Protein AF-A0A5P8P094-F1 (afdb_monomer_lite)

pLDDT: mean 87.04, std 15.78, range [42.84, 98.44]

Structure (mmCIF, N/CA/C/O backbone):
data_AF-A0A5P8P094-F1
#
_entry.id   AF-A0A5P8P094-F1
#
loop_
_atom_site.group_PDB
_atom_site.id
_atom_site.type_symbol
_atom_site.label_atom_id
_atom_site.label_alt_id
_atom_site.label_comp_id
_atom_site.label_asym_id
_atom_site.label_entity_id
_atom_site.label_seq_id
_atom_site.pdbx_PDB_ins_code
_atom_site.Cartn_x
_atom_site.Cartn_y
_atom_site.Cartn_z
_atom_site.occupancy
_atom_site.B_iso_or_equiv
_atom_site.auth_seq_id
_atom_site.auth_comp_id
_atom_site.auth_asym_id
_atom_site.auth_atom_id
_atom_site.pdbx_PDB_model_num
ATOM 1 N N . MET A 1 1 ? -2.733 -38.150 -62.836 1.00 47.56 1 MET A N 1
ATOM 2 C CA . MET A 1 1 ? -2.205 -36.767 -62.837 1.00 47.56 1 MET A CA 1
ATOM 3 C C . MET A 1 1 ? -3.311 -35.832 -62.365 1.00 47.56 1 MET A C 1
ATOM 5 O O . MET A 1 1 ? -4.289 -35.758 -63.084 1.00 47.56 1 MET A O 1
ATOM 9 N N . PHE A 1 2 ? -3.181 -35.214 -61.182 1.00 42.84 2 PHE A N 1
ATOM 10 C CA . PHE A 1 2 ? -3.770 -33.926 -60.725 1.00 42.84 2 PHE A CA 1
ATOM 11 C C . PHE A 1 2 ? -3.729 -33.914 -59.184 1.00 42.84 2 PHE A C 1
ATOM 13 O O . PHE A 1 2 ? -4.525 -34.566 -58.526 1.00 42.84 2 PHE A O 1
ATOM 20 N N . LYS A 1 3 ? -2.598 -33.503 -58.604 1.00 43.81 3 LYS A N 1
ATOM 21 C CA . LYS A 1 3 ? -2.377 -32.174 -57.998 1.00 43.81 3 LYS A CA 1
ATOM 22 C C . LYS A 1 3 ? -3.312 -31.888 -56.814 1.00 43.81 3 LYS A C 1
ATOM 24 O O . LYS A 1 3 ? -4.345 -31.247 -56.950 1.00 43.81 3 LYS A O 1
ATOM 29 N N . ILE A 1 4 ? -2.858 -32.341 -55.646 1.00 53.22 4 ILE A N 1
ATOM 30 C CA . ILE A 1 4 ? -3.247 -31.847 -54.322 1.00 53.22 4 ILE A CA 1
ATOM 31 C C . ILE A 1 4 ? -2.819 -30.375 -54.247 1.00 53.22 4 ILE A C 1
ATOM 33 O O . ILE A 1 4 ? -1.628 -30.087 -54.359 1.00 53.22 4 ILE A O 1
ATOM 37 N N . LEU A 1 5 ? -3.767 -29.450 -54.080 1.00 51.72 5 LEU A N 1
ATOM 38 C CA . LEU A 1 5 ? -3.471 -28.048 -53.783 1.00 51.72 5 LEU A CA 1
ATOM 39 C C . LEU A 1 5 ? -3.784 -27.793 -52.303 1.00 51.72 5 LEU A C 1
ATOM 41 O O . LEU A 1 5 ? -4.901 -27.447 -51.930 1.00 51.72 5 LEU A O 1
ATOM 45 N N . LEU A 1 6 ? -2.783 -28.028 -51.455 1.00 56.09 6 LEU A N 1
ATOM 46 C CA . LEU A 1 6 ? -2.802 -27.666 -50.042 1.00 56.09 6 LEU A CA 1
ATOM 47 C C . LEU A 1 6 ? -2.459 -26.168 -49.946 1.00 56.09 6 LEU A C 1
ATOM 49 O O . LEU A 1 6 ? -1.294 -25.785 -50.042 1.00 56.09 6 LEU A O 1
ATOM 53 N N . ALA A 1 7 ? -3.465 -25.302 -49.825 1.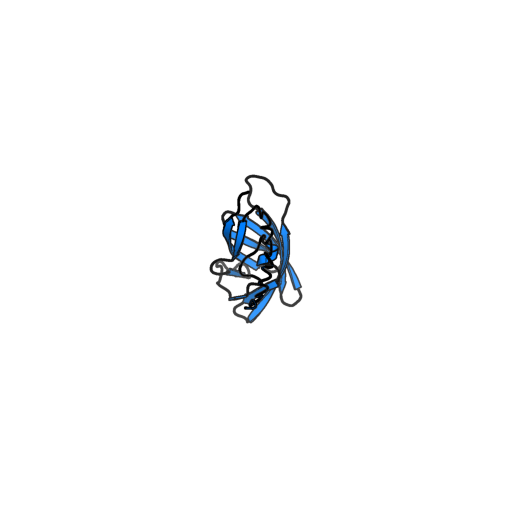00 55.59 7 ALA A N 1
ATOM 54 C CA . ALA A 1 7 ? -3.256 -23.871 -49.613 1.00 55.59 7 ALA A CA 1
ATOM 55 C C . ALA A 1 7 ? -2.978 -23.609 -48.124 1.00 55.59 7 ALA A C 1
ATOM 57 O O . ALA A 1 7 ? -3.886 -23.363 -47.334 1.00 55.59 7 ALA A O 1
ATOM 58 N N . LEU A 1 8 ? -1.706 -23.709 -47.738 1.00 55.19 8 LEU A N 1
ATOM 59 C CA . LEU A 1 8 ? -1.224 -23.382 -46.399 1.00 55.19 8 LEU A CA 1
ATOM 60 C C . LEU A 1 8 ? -1.007 -21.861 -46.303 1.00 55.19 8 LEU A C 1
ATOM 62 O O . LEU A 1 8 ? 0.076 -21.353 -46.591 1.00 55.19 8 LEU A O 1
ATOM 66 N N . THR A 1 9 ? -2.044 -21.106 -45.943 1.00 57.97 9 THR A N 1
ATOM 67 C CA . THR A 1 9 ? -1.902 -19.670 -45.668 1.00 57.97 9 THR A CA 1
ATOM 68 C C . THR A 1 9 ? -1.298 -19.472 -44.281 1.00 57.97 9 THR A C 1
ATOM 70 O O . THR A 1 9 ? -2.000 -19.456 -43.271 1.00 57.97 9 THR A O 1
ATOM 73 N N . LEU A 1 10 ? 0.027 -19.325 -44.239 1.00 52.31 10 LEU A N 1
ATOM 74 C CA . LEU A 1 10 ? 0.768 -18.799 -43.096 1.00 52.31 10 LEU A CA 1
ATOM 75 C C . LEU A 1 10 ? 0.422 -17.314 -42.918 1.00 52.31 10 LEU A C 1
ATOM 77 O O . LEU A 1 10 ? 1.019 -16.438 -43.542 1.00 52.31 10 LEU A O 1
ATOM 81 N N . TRP A 1 11 ? -0.545 -17.023 -42.051 1.00 55.84 11 TRP A N 1
ATOM 82 C CA . TRP A 1 11 ? -0.634 -15.712 -41.415 1.00 55.84 11 TRP A CA 1
ATOM 83 C C . TRP A 1 11 ? 0.535 -15.579 -40.444 1.00 55.84 11 TRP A C 1
ATOM 85 O O . TRP A 1 11 ? 0.489 -16.052 -39.311 1.00 55.84 11 TRP A O 1
ATOM 95 N N . VAL A 1 12 ? 1.611 -14.952 -40.913 1.00 53.12 12 VAL A N 1
ATOM 96 C CA . VAL A 1 12 ? 2.690 -14.491 -40.045 1.00 53.12 12 VAL A CA 1
ATOM 97 C C . VAL A 1 12 ? 2.142 -13.294 -39.274 1.00 53.12 12 VAL A C 1
ATOM 99 O O . VAL A 1 12 ? 2.104 -12.175 -39.785 1.00 53.12 12 VAL A O 1
ATOM 102 N N . SER A 1 13 ? 1.665 -13.522 -38.052 1.00 56.66 13 SER A N 1
ATOM 103 C CA . SER A 1 13 ? 1.431 -12.440 -37.104 1.00 56.66 13 SER A CA 1
ATOM 104 C C . SER A 1 13 ? 2.787 -11.824 -36.763 1.00 56.66 13 SER A C 1
ATOM 106 O O . SER A 1 13 ? 3.568 -12.353 -35.975 1.00 56.66 13 SER A O 1
ATOM 108 N N . LEU A 1 14 ? 3.086 -10.688 -37.396 1.00 49.44 14 LEU A N 1
ATOM 109 C CA . LEU A 1 14 ? 4.086 -9.745 -36.915 1.00 49.44 14 LEU A CA 1
ATOM 110 C C . LEU A 1 14 ? 3.643 -9.284 -35.522 1.00 49.44 14 LEU A C 1
ATOM 112 O O . LEU A 1 14 ? 2.903 -8.313 -35.376 1.00 49.44 14 LEU A O 1
ATOM 116 N N . TYR A 1 15 ? 4.079 -9.996 -34.485 1.00 58.28 15 TYR A N 1
ATOM 117 C CA . TYR A 1 15 ? 4.115 -9.441 -33.143 1.00 58.28 15 TYR A CA 1
ATOM 118 C C . TYR A 1 15 ? 5.143 -8.316 -33.188 1.00 58.28 15 TYR A C 1
ATOM 120 O O . TYR A 1 15 ? 6.347 -8.549 -33.104 1.00 58.28 15 TYR A O 1
ATOM 128 N N . ALA A 1 16 ? 4.668 -7.088 -33.391 1.00 49.75 16 ALA A N 1
ATOM 129 C CA . ALA A 1 16 ? 5.458 -5.906 -33.119 1.00 49.75 16 ALA A CA 1
ATOM 130 C C . ALA A 1 16 ? 5.882 -5.998 -31.649 1.00 49.75 16 ALA A C 1
ATOM 132 O O . ALA A 1 16 ? 5.076 -5.779 -30.745 1.00 49.75 16 ALA A O 1
ATOM 133 N N . THR A 1 17 ? 7.129 -6.396 -31.400 1.00 52.97 17 THR A N 1
ATOM 134 C CA . THR A 1 17 ? 7.714 -6.388 -30.063 1.00 52.97 17 THR A CA 1
ATOM 135 C C . THR A 1 17 ? 7.838 -4.928 -29.667 1.00 52.97 17 THR A C 1
ATOM 137 O O . THR A 1 17 ? 8.780 -4.235 -30.060 1.00 52.97 17 THR A O 1
ATOM 140 N N . GLN A 1 18 ? 6.820 -4.425 -28.976 1.00 54.94 18 GLN A N 1
ATOM 141 C CA . GLN A 1 18 ? 6.821 -3.081 -28.440 1.00 54.94 18 GLN A CA 1
ATOM 142 C C . GLN A 1 18 ? 8.061 -2.963 -27.551 1.00 54.94 18 GLN A C 1
ATOM 144 O O . GLN A 1 18 ? 8.258 -3.748 -26.626 1.00 54.94 18 GLN A O 1
ATOM 149 N N . LYS A 1 19 ? 8.949 -2.038 -27.912 1.00 50.34 19 LYS A N 1
ATOM 150 C CA . LYS A 1 19 ? 10.197 -1.758 -27.207 1.00 50.34 19 LYS A CA 1
ATOM 151 C C . LYS A 1 19 ? 9.877 -1.155 -25.836 1.00 50.34 19 LYS A C 1
ATOM 153 O O . LYS A 1 19 ? 9.856 0.065 -25.673 1.00 50.34 19 LYS A O 1
ATOM 158 N N . TYR A 1 20 ? 9.537 -2.005 -24.870 1.00 59.47 20 TYR A N 1
ATOM 159 C CA . TYR A 1 20 ? 9.356 -1.598 -23.484 1.00 59.47 20 TYR A CA 1
ATOM 160 C C . TYR A 1 20 ? 10.721 -1.194 -22.934 1.00 59.47 20 TYR A C 1
ATOM 162 O O . TYR A 1 20 ? 11.658 -1.983 -22.935 1.00 59.47 20 TYR A O 1
ATOM 170 N N . THR A 1 21 ? 10.840 0.051 -22.482 1.00 74.00 21 THR A N 1
ATOM 171 C CA . THR A 1 21 ? 11.992 0.498 -21.693 1.00 74.00 21 THR A CA 1
ATOM 172 C C . THR A 1 21 ? 11.572 0.575 -20.235 1.00 74.00 21 THR A C 1
ATOM 174 O O . THR A 1 21 ? 10.483 1.058 -19.924 1.00 74.00 21 THR A O 1
ATOM 177 N N . GLY A 1 22 ? 12.431 0.101 -19.335 1.00 83.88 22 GLY A N 1
ATOM 178 C CA . GLY A 1 22 ? 12.185 0.143 -17.894 1.00 83.88 22 GLY A CA 1
ATOM 179 C C . GLY A 1 22 ? 12.080 -1.237 -17.259 1.00 83.88 22 GLY A C 1
ATOM 180 O O . GLY A 1 22 ? 12.402 -2.247 -17.880 1.00 83.88 22 GLY A O 1
ATOM 181 N N . CYS A 1 23 ? 11.672 -1.260 -15.991 1.00 89.88 23 CYS A N 1
ATOM 182 C CA . CYS A 1 23 ? 11.578 -2.485 -15.212 1.00 89.88 23 CYS A CA 1
ATOM 183 C C . CYS A 1 23 ? 10.140 -2.777 -14.797 1.00 89.88 23 CYS A C 1
ATOM 185 O O . CYS A 1 23 ? 9.406 -1.879 -14.391 1.00 89.88 23 CYS A O 1
ATOM 187 N N . GLU A 1 24 ? 9.783 -4.050 -14.842 1.00 93.56 24 GLU A N 1
ATOM 188 C CA . GLU A 1 24 ? 8.571 -4.590 -14.257 1.00 93.56 24 GLU A CA 1
ATOM 189 C C . GLU A 1 24 ? 8.758 -4.761 -12.747 1.00 93.56 24 GLU A C 1
ATOM 191 O O . GLU A 1 24 ? 9.767 -5.299 -12.283 1.00 93.56 24 GLU A O 1
ATOM 196 N N . LEU A 1 25 ? 7.794 -4.266 -11.978 1.00 95.06 25 LEU A N 1
ATOM 197 C CA . LEU A 1 25 ? 7.774 -4.288 -10.523 1.00 95.06 25 LEU A CA 1
ATOM 198 C C . LEU A 1 25 ? 6.834 -5.383 -10.024 1.00 95.06 25 LEU A C 1
ATOM 200 O O . LEU A 1 25 ? 5.785 -5.604 -10.618 1.00 95.06 25 LEU A O 1
ATOM 204 N N . ALA A 1 26 ? 7.161 -6.005 -8.896 1.00 96.75 26 ALA A N 1
ATOM 205 C CA . ALA A 1 26 ? 6.289 -6.955 -8.210 1.00 96.75 26 ALA A CA 1
ATOM 206 C C . ALA A 1 26 ? 6.355 -6.765 -6.696 1.00 96.75 26 ALA A C 1
ATOM 208 O O . ALA A 1 26 ? 7.433 -6.507 -6.151 1.00 96.75 26 ALA A O 1
ATOM 209 N N . GLN A 1 27 ? 5.217 -6.930 -6.017 1.00 96.56 27 GLN A N 1
ATOM 210 C CA . GLN A 1 27 ? 5.207 -7.088 -4.565 1.00 96.56 27 GLN A CA 1
ATOM 211 C C . GLN A 1 27 ? 5.770 -8.472 -4.226 1.00 96.56 27 GLN A C 1
ATOM 213 O O . GLN A 1 27 ? 5.377 -9.476 -4.815 1.00 96.56 27 GLN A O 1
ATOM 218 N N . TYR A 1 28 ? 6.722 -8.512 -3.302 1.00 93.75 28 TYR A N 1
ATOM 219 C CA . TYR A 1 28 ? 7.417 -9.724 -2.896 1.00 93.75 28 TYR A CA 1
ATOM 220 C C . TYR A 1 28 ? 7.329 -9.902 -1.381 1.00 93.75 28 TYR A C 1
ATOM 222 O O . TYR A 1 28 ? 7.371 -8.929 -0.637 1.00 93.75 28 TYR A O 1
ATOM 230 N N . GLY A 1 29 ? 7.252 -11.147 -0.913 1.00 94.06 29 GLY A N 1
ATOM 231 C CA . GLY A 1 29 ? 7.233 -11.450 0.517 1.00 94.06 29 GLY A CA 1
ATOM 232 C C . GLY A 1 29 ? 5.956 -10.997 1.227 1.00 94.06 29 GLY A C 1
ATOM 233 O O . GLY A 1 29 ? 4.892 -10.872 0.622 1.00 94.06 29 GLY A O 1
ATOM 234 N N . ASP A 1 30 ? 6.069 -10.786 2.534 1.00 96.62 30 ASP A N 1
ATOM 235 C CA . ASP A 1 30 ? 4.932 -10.483 3.396 1.00 96.62 30 ASP A CA 1
ATOM 236 C C . ASP A 1 30 ? 4.628 -8.984 3.441 1.00 96.62 30 ASP A C 1
ATOM 238 O O . ASP A 1 30 ? 5.519 -8.162 3.661 1.00 96.62 30 ASP A O 1
ATOM 242 N N . VAL A 1 31 ? 3.347 -8.636 3.327 1.00 97.38 31 VAL A N 1
ATOM 243 C CA . VAL A 1 31 ? 2.864 -7.293 3.664 1.00 97.38 31 VAL A CA 1
ATOM 244 C C . VAL A 1 31 ? 2.677 -7.201 5.169 1.00 97.38 31 VAL A C 1
ATOM 246 O O . VAL A 1 31 ? 2.155 -8.124 5.804 1.00 97.38 31 VAL A O 1
ATOM 249 N N . LYS A 1 32 ? 3.108 -6.078 5.744 1.00 97.00 32 LYS A N 1
ATOM 250 C CA . LYS A 1 32 ? 3.018 -5.842 7.184 1.00 97.00 32 LYS A CA 1
ATOM 251 C C . LYS A 1 32 ? 2.325 -4.523 7.488 1.00 97.00 32 LYS A C 1
ATOM 253 O O . LYS A 1 32 ? 2.473 -3.544 6.754 1.00 97.00 32 LYS A O 1
ATOM 258 N N . VAL A 1 33 ? 1.598 -4.497 8.599 1.00 94.94 33 VAL A N 1
ATOM 259 C CA . VAL A 1 33 ? 0.833 -3.338 9.067 1.00 94.94 33 VAL A CA 1
ATOM 260 C C . VAL A 1 33 ? 1.218 -3.015 10.499 1.00 94.94 33 VAL A C 1
ATOM 262 O O . VAL A 1 33 ? 1.431 -3.908 11.314 1.00 94.94 33 VAL A O 1
ATOM 265 N N . GLN A 1 34 ? 1.261 -1.729 10.814 1.00 93.31 34 GLN A N 1
ATOM 266 C CA . GLN A 1 34 ? 1.363 -1.223 12.175 1.00 93.31 34 GLN A CA 1
ATOM 267 C C . GLN A 1 34 ? 0.114 -0.390 12.470 1.00 93.31 34 GLN A C 1
ATOM 269 O O . GLN A 1 34 ? -0.255 0.475 11.674 1.00 93.31 34 GLN A O 1
ATOM 274 N N . LEU A 1 35 ? -0.537 -0.661 13.602 1.00 89.12 35 LEU A N 1
ATOM 275 C CA . LEU A 1 35 ? -1.741 0.034 14.068 1.00 89.12 35 LEU A CA 1
ATOM 276 C C . LEU A 1 35 ? -1.466 0.727 15.404 1.00 89.12 35 LEU A C 1
ATOM 278 O O . LEU A 1 35 ? -0.696 0.215 16.214 1.00 89.12 35 LEU A O 1
ATOM 282 N N . ASP A 1 36 ? -2.112 1.864 15.650 1.00 83.31 36 ASP A N 1
ATOM 283 C CA . ASP A 1 36 ? -2.224 2.521 16.962 1.00 83.31 36 ASP A CA 1
ATOM 284 C C . ASP A 1 36 ? -0.888 2.806 17.664 1.00 83.31 36 ASP A C 1
ATOM 286 O O . ASP A 1 36 ? -0.793 2.780 18.888 1.00 83.31 36 ASP A O 1
ATOM 290 N N . LYS A 1 37 ? 0.165 3.090 16.883 1.00 74.31 37 LYS A N 1
ATOM 291 C CA . LYS A 1 37 ? 1.548 3.279 17.368 1.00 74.31 37 LYS A CA 1
ATOM 292 C C . LYS A 1 37 ? 2.123 2.071 18.122 1.00 74.31 37 LYS A C 1
ATOM 294 O O . LYS A 1 37 ? 3.080 2.235 18.879 1.00 74.31 37 LYS A O 1
ATOM 299 N N . LYS A 1 38 ? 1.572 0.866 17.936 1.00 79.31 38 LYS A N 1
ATOM 300 C CA . LYS A 1 38 ? 2.198 -0.365 18.440 1.00 79.31 38 LYS A CA 1
ATOM 301 C C . LYS A 1 38 ? 3.634 -0.450 17.936 1.00 79.31 38 LYS A C 1
ATOM 303 O O . LYS A 1 38 ? 3.897 -0.037 16.814 1.00 79.31 38 LYS A O 1
ATOM 308 N N . ALA A 1 39 ? 4.547 -0.978 18.747 1.00 75.94 39 ALA A N 1
ATOM 309 C CA . ALA A 1 39 ? 5.967 -1.026 18.396 1.00 75.94 39 ALA A CA 1
ATOM 310 C C . ALA A 1 39 ? 6.225 -1.828 17.108 1.00 75.94 39 ALA A C 1
ATOM 312 O O . ALA A 1 39 ? 7.023 -1.405 16.274 1.00 75.94 39 ALA A O 1
ATOM 313 N N . ASP A 1 40 ? 5.478 -2.916 16.906 1.00 88.25 40 ASP A N 1
ATOM 314 C CA . ASP A 1 40 ? 5.792 -3.899 15.875 1.00 88.25 40 ASP A CA 1
ATOM 315 C C . ASP A 1 40 ? 4.866 -3.842 14.658 1.00 88.25 40 ASP A C 1
ATOM 317 O O . ASP A 1 40 ? 3.658 -3.598 14.749 1.00 88.25 40 ASP A O 1
ATOM 321 N N . PHE A 1 41 ? 5.460 -4.138 13.503 1.00 91.38 41 PHE A N 1
ATOM 322 C CA . PHE A 1 41 ? 4.745 -4.462 12.278 1.00 91.38 41 PHE A CA 1
ATOM 323 C C . PHE A 1 41 ? 4.290 -5.922 12.316 1.00 91.38 41 PHE A C 1
ATOM 325 O O . PHE A 1 41 ? 5.108 -6.832 12.452 1.00 91.38 41 PHE A O 1
ATOM 332 N N . VAL A 1 42 ? 2.994 -6.147 12.121 1.00 93.81 42 VAL A N 1
ATOM 333 C CA . VAL A 1 42 ? 2.385 -7.480 12.099 1.00 93.81 42 VAL A CA 1
ATOM 334 C C . VAL A 1 42 ? 2.116 -7.890 10.654 1.00 93.81 42 VAL A C 1
ATOM 336 O O . VAL A 1 42 ? 1.670 -7.076 9.842 1.00 93.81 42 VAL A O 1
ATOM 339 N N . LYS A 1 43 ? 2.409 -9.149 10.318 1.00 96.25 43 LYS A N 1
ATOM 340 C CA . LYS A 1 43 ? 2.074 -9.738 9.017 1.00 96.25 43 LYS A CA 1
ATOM 341 C C . LYS A 1 43 ? 0.558 -9.792 8.849 1.00 96.25 43 LYS A C 1
ATOM 343 O O . LYS A 1 43 ? -0.147 -10.202 9.760 1.00 96.25 43 LYS A O 1
ATOM 348 N N . VAL A 1 44 ? 0.079 -9.440 7.665 1.00 96.50 44 VAL A N 1
ATOM 349 C CA . VAL A 1 44 ? -1.349 -9.453 7.327 1.00 96.50 44 VAL A CA 1
ATOM 350 C C . VAL A 1 44 ? -1.599 -10.276 6.075 1.00 96.50 44 VAL A C 1
ATOM 352 O O . VAL A 1 44 ? -0.686 -10.527 5.283 1.00 96.50 44 VAL A O 1
ATOM 355 N N . LYS A 1 45 ? -2.854 -10.674 5.858 1.00 97.50 45 LYS A N 1
ATOM 356 C CA . LYS A 1 45 ? -3.244 -11.241 4.568 1.00 97.50 45 LYS A CA 1
ATOM 357 C C . LYS A 1 45 ? -3.308 -10.119 3.531 1.00 97.50 45 LYS A C 1
ATOM 359 O O . LYS A 1 45 ? -3.977 -9.109 3.749 1.00 97.50 45 LYS A O 1
ATOM 364 N N . TYR A 1 46 ? -2.646 -10.331 2.400 1.00 97.88 46 TYR A N 1
ATOM 365 C CA . TYR A 1 46 ? -2.629 -9.411 1.269 1.00 97.88 46 TYR A CA 1
ATOM 366 C C . TYR A 1 46 ? -3.151 -10.104 0.014 1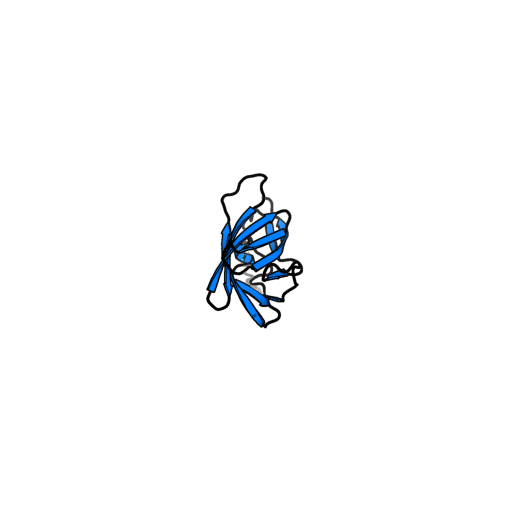.00 97.88 46 TYR A C 1
ATOM 368 O O . TYR A 1 46 ? -2.589 -11.102 -0.432 1.00 97.88 46 TYR A O 1
ATOM 376 N N . ASP A 1 47 ? -4.226 -9.561 -0.544 1.00 97.75 47 ASP A N 1
ATOM 377 C CA . ASP A 1 47 ? -4.807 -9.981 -1.812 1.00 97.75 47 ASP A CA 1
ATOM 378 C C . ASP A 1 47 ? -4.388 -8.954 -2.876 1.00 97.75 47 ASP A C 1
ATOM 380 O O . ASP A 1 47 ? -4.928 -7.846 -2.946 1.00 97.75 47 ASP A O 1
ATOM 384 N N . ALA A 1 48 ? -3.372 -9.303 -3.665 1.00 97.75 48 ALA A N 1
ATOM 385 C CA . ALA A 1 48 ? -2.819 -8.431 -4.697 1.00 97.75 48 ALA A CA 1
ATOM 386 C C . ALA A 1 48 ? -3.777 -8.284 -5.890 1.00 97.75 48 ALA A C 1
ATOM 388 O O . ALA A 1 48 ? -4.364 -9.268 -6.341 1.00 97.75 48 ALA A O 1
ATOM 389 N N . ILE A 1 49 ? -3.871 -7.075 -6.453 1.00 97.81 49 ILE A N 1
ATOM 390 C CA . ILE A 1 49 ? -4.605 -6.832 -7.705 1.00 97.81 49 ILE A CA 1
ATOM 391 C C . ILE A 1 49 ? -3.906 -7.456 -8.918 1.00 97.81 49 ILE A C 1
ATOM 393 O O . ILE A 1 49 ? -4.552 -7.959 -9.834 1.00 97.81 49 ILE A O 1
ATOM 397 N N . ALA A 1 50 ? -2.576 -7.441 -8.906 1.00 96.88 50 ALA A N 1
ATOM 398 C CA . ALA A 1 50 ? -1.726 -7.976 -9.952 1.00 96.88 50 ALA A CA 1
ATOM 399 C C . ALA A 1 50 ? -0.433 -8.513 -9.333 1.00 96.88 50 ALA A C 1
ATOM 401 O O . ALA A 1 50 ? 0.045 -8.009 -8.316 1.00 96.88 50 ALA A O 1
ATOM 402 N N . LYS A 1 51 ? 0.144 -9.542 -9.960 1.00 95.69 51 LYS A N 1
ATOM 403 C CA . LYS A 1 51 ? 1.424 -10.121 -9.520 1.00 95.69 51 LYS A CA 1
ATOM 404 C C . LYS A 1 51 ? 2.604 -9.206 -9.845 1.00 95.69 51 LYS A C 1
ATOM 406 O O . LYS A 1 51 ? 3.592 -9.200 -9.116 1.00 95.69 51 LYS A O 1
ATOM 411 N N . SER A 1 52 ? 2.491 -8.446 -10.928 1.00 96.12 52 SER A N 1
ATOM 412 C CA . SER A 1 52 ? 3.519 -7.542 -11.421 1.00 96.12 52 SER A CA 1
ATOM 413 C C . SER A 1 52 ? 2.919 -6.455 -12.317 1.00 96.12 52 SER A C 1
ATOM 415 O O . SER A 1 52 ? 1.754 -6.538 -12.711 1.00 96.12 52 SER A O 1
ATOM 417 N N . GLY A 1 53 ? 3.689 -5.403 -12.592 1.00 95.06 53 GLY A N 1
ATOM 418 C CA . GLY A 1 53 ? 3.237 -4.267 -13.389 1.00 95.06 53 GLY A CA 1
ATOM 419 C C . GLY A 1 53 ? 4.334 -3.239 -13.643 1.00 95.06 53 GLY A C 1
ATOM 420 O O . GLY A 1 53 ? 5.424 -3.305 -13.077 1.00 95.06 53 GLY A O 1
ATOM 421 N N . SER A 1 54 ? 4.053 -2.264 -14.505 1.00 94.00 54 SER A N 1
ATOM 422 C CA . SER A 1 54 ? 5.055 -1.283 -14.949 1.00 94.00 54 SER A CA 1
ATOM 423 C C . SER A 1 54 ? 5.359 -0.205 -13.904 1.00 94.00 54 SER A C 1
ATOM 425 O O . SER A 1 54 ? 6.374 0.490 -13.974 1.00 94.00 54 SER A O 1
ATOM 427 N N . ASN A 1 55 ? 4.459 -0.025 -12.937 1.00 94.50 55 ASN A N 1
ATOM 428 C CA . ASN A 1 55 ? 4.539 1.019 -11.927 1.00 94.50 55 ASN A CA 1
ATOM 429 C C . ASN A 1 55 ? 3.766 0.621 -10.652 1.00 94.50 55 ASN A C 1
ATOM 431 O O . ASN A 1 55 ? 3.073 -0.393 -10.614 1.00 94.50 55 ASN A O 1
ATOM 435 N N . PHE A 1 56 ? 3.865 1.435 -9.593 1.00 96.44 56 PHE A N 1
ATOM 436 C CA . PHE A 1 56 ? 3.192 1.148 -8.319 1.00 96.44 56 PHE A CA 1
ATOM 437 C C . PHE A 1 56 ? 1.666 1.119 -8.414 1.00 96.44 56 PHE A C 1
ATOM 439 O O . PHE A 1 56 ? 1.035 0.369 -7.680 1.00 96.44 56 PHE A O 1
ATOM 446 N N . LYS A 1 57 ? 1.062 1.933 -9.285 1.00 97.31 57 LYS A N 1
ATOM 447 C CA . LYS A 1 57 ? -0.393 1.957 -9.450 1.00 97.31 57 LYS A CA 1
ATOM 448 C C . LYS A 1 57 ? -0.888 0.608 -9.957 1.00 97.31 57 LYS A C 1
ATOM 450 O O . LYS A 1 57 ? -1.827 0.079 -9.375 1.00 97.31 57 LYS A O 1
ATOM 455 N N . ASP A 1 58 ? -0.209 0.051 -10.957 1.00 96.88 58 ASP A N 1
ATOM 456 C CA . ASP A 1 58 ? -0.566 -1.228 -11.583 1.00 96.88 58 ASP A CA 1
ATOM 457 C C . ASP A 1 58 ? -0.579 -2.395 -10.581 1.00 96.88 58 ASP A C 1
ATOM 459 O O . ASP A 1 58 ? -1.392 -3.302 -10.715 1.00 96.88 58 ASP A O 1
ATOM 463 N N . ILE A 1 59 ? 0.309 -2.375 -9.578 1.00 97.56 59 ILE A N 1
ATOM 464 C CA . ILE A 1 59 ? 0.464 -3.486 -8.619 1.00 97.56 59 ILE A CA 1
ATOM 465 C C . ILE A 1 59 ? -0.187 -3.242 -7.252 1.00 97.56 59 ILE A C 1
ATOM 467 O O . ILE A 1 59 ? -0.320 -4.184 -6.468 1.00 97.56 59 ILE A O 1
ATOM 471 N N . LEU A 1 60 ? -0.556 -1.997 -6.927 1.00 98.12 60 LEU A N 1
ATOM 472 C CA . LEU A 1 60 ? -1.113 -1.648 -5.614 1.00 98.12 60 LEU A CA 1
ATOM 473 C C . LEU A 1 60 ? -2.588 -1.246 -5.662 1.00 98.12 60 LEU A C 1
ATOM 475 O O . LEU A 1 60 ? -3.320 -1.606 -4.747 1.00 98.12 60 LEU A O 1
ATOM 479 N N . VAL A 1 61 ? -3.049 -0.485 -6.661 1.00 98.44 61 VAL A N 1
ATOM 480 C CA . VAL A 1 61 ? -4.420 0.058 -6.639 1.00 98.44 61 VAL A CA 1
ATOM 481 C C . VAL A 1 61 ? -5.434 -1.034 -6.972 1.00 98.44 61 VAL A C 1
ATOM 483 O O . VAL A 1 61 ? -5.390 -1.621 -8.045 1.00 98.44 61 VAL A O 1
ATOM 486 N N . GLY A 1 62 ? -6.361 -1.277 -6.046 1.00 98.25 62 GLY A N 1
ATOM 487 C CA . GLY A 1 62 ? -7.313 -2.390 -6.051 1.00 98.25 62 GLY A CA 1
ATOM 488 C C . GLY A 1 62 ? -6.900 -3.552 -5.141 1.00 98.25 62 GLY A C 1
ATOM 489 O O . GLY A 1 62 ? -7.719 -4.427 -4.863 1.00 98.25 62 GLY A O 1
ATOM 490 N N . SER A 1 63 ? -5.657 -3.570 -4.644 1.00 98.44 63 SER A N 1
ATOM 491 C CA . SER A 1 63 ? -5.209 -4.593 -3.698 1.00 98.44 63 SER A CA 1
ATOM 492 C C . SER A 1 63 ? -5.875 -4.419 -2.334 1.00 98.44 63 SER A C 1
ATOM 494 O O . SER A 1 63 ? -6.168 -3.299 -1.895 1.00 98.44 63 SER A O 1
ATOM 496 N N . LYS A 1 64 ? -6.073 -5.539 -1.636 1.00 98.44 64 LYS A N 1
ATOM 497 C CA . LYS A 1 64 ? -6.754 -5.588 -0.339 1.00 98.44 64 LYS A CA 1
ATOM 498 C C . LYS A 1 64 ? -5.845 -6.144 0.745 1.00 98.44 64 LYS A C 1
ATOM 500 O O . LYS A 1 64 ? -5.115 -7.108 0.543 1.00 98.44 64 LYS A O 1
ATOM 505 N N . ILE A 1 65 ? -5.925 -5.537 1.918 1.00 97.81 65 ILE A N 1
ATOM 506 C CA . ILE A 1 65 ? -5.222 -5.937 3.131 1.00 97.81 65 ILE A CA 1
ATOM 507 C C . ILE A 1 65 ? -6.278 -6.344 4.154 1.00 97.81 65 ILE A C 1
ATOM 509 O O . ILE A 1 65 ? -7.133 -5.534 4.504 1.00 97.81 65 ILE A O 1
ATOM 513 N N . THR A 1 66 ? -6.228 -7.584 4.632 1.00 97.06 66 THR A N 1
ATOM 514 C CA . THR A 1 66 ? -7.137 -8.073 5.678 1.00 97.06 66 THR A CA 1
ATOM 515 C C . THR A 1 66 ? -6.394 -8.138 7.005 1.00 97.06 66 THR A C 1
ATOM 517 O O . THR A 1 66 ? -5.388 -8.841 7.124 1.00 97.06 66 THR A O 1
ATOM 520 N N . LEU A 1 67 ? -6.893 -7.388 7.984 1.00 92.56 67 LEU A N 1
ATOM 521 C CA . LEU A 1 67 ? -6.397 -7.368 9.358 1.00 92.56 67 LEU A CA 1
ATOM 522 C C . LEU A 1 67 ? -6.916 -8.583 10.149 1.00 92.56 67 LEU A C 1
ATOM 524 O O . LEU A 1 67 ? -7.888 -9.223 9.745 1.00 92.56 67 LEU A O 1
ATOM 528 N N . ASP A 1 68 ? -6.312 -8.870 11.305 1.00 87.38 68 ASP A N 1
ATOM 529 C CA . ASP A 1 68 ? -6.685 -10.016 12.155 1.00 87.38 68 ASP A CA 1
ATOM 530 C C . ASP A 1 68 ? -8.144 -9.967 12.637 1.00 87.38 68 ASP A C 1
ATOM 532 O O . ASP A 1 68 ? -8.801 -10.998 12.778 1.00 87.38 68 ASP A O 1
ATOM 536 N N . ASP A 1 69 ? -8.696 -8.765 12.820 1.00 87.88 69 ASP A N 1
ATOM 537 C CA . ASP A 1 69 ? -10.105 -8.541 13.165 1.00 87.88 69 ASP A CA 1
ATOM 538 C C . ASP A 1 69 ? -11.052 -8.641 11.952 1.00 87.88 69 ASP A C 1
ATOM 540 O O . ASP A 1 69 ? -12.212 -8.236 12.026 1.00 87.88 69 ASP A O 1
ATOM 544 N N . LYS A 1 70 ? -10.561 -9.187 10.831 1.00 90.06 70 LYS A N 1
ATOM 545 C CA . LYS A 1 70 ? -11.246 -9.338 9.537 1.00 90.06 70 LYS A CA 1
ATOM 546 C C . LYS A 1 70 ? -11.658 -8.023 8.876 1.00 90.06 70 LYS A C 1
ATOM 548 O O . LYS A 1 70 ? -12.362 -8.055 7.865 1.00 90.06 70 LYS A O 1
ATOM 553 N N . LYS A 1 71 ? -11.209 -6.869 9.381 1.00 92.31 71 LYS A N 1
ATOM 554 C CA . LYS A 1 71 ? -11.395 -5.602 8.669 1.00 92.31 71 LYS A CA 1
ATOM 555 C C . LYS A 1 71 ? -10.539 -5.583 7.412 1.00 92.31 71 LYS A C 1
ATOM 557 O O . LYS A 1 71 ? -9.372 -5.978 7.428 1.00 92.31 71 LYS A O 1
ATOM 562 N N . VAL A 1 72 ? -11.128 -5.088 6.330 1.00 96.50 72 VAL A N 1
ATOM 563 C CA . VAL A 1 72 ? -10.477 -4.989 5.025 1.00 96.50 72 VAL A CA 1
ATOM 564 C C . VAL A 1 72 ? -10.116 -3.538 4.752 1.00 96.50 72 VAL A C 1
ATOM 566 O O . VAL A 1 72 ? -10.943 -2.639 4.899 1.00 96.50 72 VAL A O 1
ATOM 569 N N . ILE A 1 73 ? -8.874 -3.328 4.333 1.00 97.19 73 ILE A N 1
ATOM 570 C CA . ILE A 1 73 ? -8.377 -2.059 3.824 1.00 97.19 73 ILE A CA 1
ATOM 571 C C . ILE A 1 73 ? -8.087 -2.229 2.338 1.00 97.19 73 ILE A C 1
ATOM 573 O O . ILE A 1 73 ? -7.358 -3.136 1.946 1.00 97.19 73 ILE A O 1
ATOM 577 N N . GLU A 1 74 ? -8.637 -1.352 1.510 1.00 98.38 74 GLU A N 1
ATOM 578 C CA . GLU A 1 74 ? -8.406 -1.354 0.066 1.00 98.38 74 GLU A CA 1
ATOM 579 C C . GLU A 1 74 ? -7.521 -0.177 -0.331 1.00 98.38 74 GLU A C 1
ATOM 581 O O . GLU A 1 74 ? -7.755 0.956 0.091 1.00 98.38 74 GLU A O 1
ATOM 586 N N . ILE A 1 75 ? -6.518 -0.422 -1.169 1.00 98.38 75 ILE A N 1
ATOM 587 C CA . ILE A 1 75 ? -5.717 0.649 -1.760 1.00 98.38 75 ILE A CA 1
ATOM 588 C C . ILE A 1 75 ? -6.477 1.214 -2.957 1.00 98.38 75 ILE A C 1
ATOM 590 O O . ILE A 1 75 ? -6.685 0.516 -3.942 1.00 98.38 75 ILE A O 1
ATOM 594 N N . ILE A 1 76 ? -6.866 2.487 -2.900 1.00 98.44 76 ILE A N 1
ATOM 595 C CA . ILE A 1 76 ? -7.771 3.081 -3.899 1.00 98.44 76 ILE A CA 1
ATOM 596 C C . ILE A 1 76 ? -7.114 4.138 -4.790 1.00 98.44 76 ILE A C 1
ATOM 598 O O . ILE A 1 76 ? -7.626 4.427 -5.867 1.00 98.44 76 ILE A O 1
ATOM 602 N N . ASP A 1 77 ? -6.001 4.739 -4.365 1.00 98.44 77 ASP A N 1
ATOM 603 C CA . ASP A 1 77 ? -5.249 5.688 -5.194 1.00 98.44 77 ASP A CA 1
ATOM 604 C C . ASP A 1 77 ? -3.775 5.720 -4.783 1.00 98.44 77 ASP A C 1
ATOM 606 O O . ASP A 1 77 ? -3.432 5.517 -3.615 1.00 98.44 77 ASP A O 1
ATOM 610 N N . ILE A 1 78 ? -2.906 6.040 -5.736 1.00 98.38 78 ILE A N 1
ATOM 611 C CA . ILE A 1 78 ? -1.504 6.348 -5.480 1.00 98.38 78 ILE A CA 1
ATOM 612 C C . ILE A 1 78 ? -1.020 7.416 -6.456 1.00 98.38 78 ILE A C 1
ATOM 614 O O . ILE A 1 78 ? -1.270 7.355 -7.661 1.00 98.38 78 ILE A O 1
ATOM 618 N N . ARG A 1 79 ? -0.298 8.407 -5.935 1.00 97.94 79 ARG A N 1
ATOM 619 C CA . ARG A 1 79 ? 0.263 9.507 -6.722 1.00 97.94 79 ARG A CA 1
ATOM 620 C C . ARG A 1 79 ? 1.702 9.747 -6.322 1.00 97.94 79 ARG A C 1
ATOM 622 O O . ARG A 1 79 ? 1.974 10.053 -5.163 1.00 97.94 79 ARG A O 1
ATOM 629 N N . ALA A 1 80 ? 2.606 9.636 -7.286 1.00 97.12 80 ALA A N 1
ATOM 630 C CA . ALA A 1 80 ? 4.013 9.935 -7.080 1.00 97.12 80 ALA A CA 1
ATOM 631 C C . ALA A 1 80 ? 4.271 11.445 -7.097 1.00 97.12 80 ALA A C 1
ATOM 633 O O . ALA A 1 80 ? 3.714 12.175 -7.917 1.00 97.12 80 ALA A O 1
ATOM 634 N N . ASN A 1 81 ? 5.169 11.898 -6.226 1.00 97.19 81 ASN A N 1
ATOM 635 C CA . ASN A 1 81 ? 5.733 13.238 -6.302 1.00 97.19 81 ASN A CA 1
ATOM 636 C C . ASN A 1 81 ? 6.695 13.351 -7.493 1.00 97.19 81 ASN A C 1
ATOM 638 O O . ASN A 1 81 ? 7.181 12.351 -8.039 1.00 97.19 81 ASN A O 1
ATOM 642 N N . LYS A 1 82 ? 7.024 14.593 -7.872 1.00 96.25 82 LYS A N 1
ATOM 643 C CA . LYS A 1 82 ? 8.034 14.861 -8.900 1.00 96.25 82 LYS A CA 1
ATOM 644 C C . LYS A 1 82 ? 9.360 14.194 -8.526 1.00 96.25 82 LYS A C 1
ATOM 646 O O . LYS A 1 82 ? 9.833 14.291 -7.395 1.00 96.25 82 LYS A O 1
ATOM 651 N N . ARG A 1 83 ? 9.976 13.523 -9.502 1.00 92.88 83 ARG A N 1
ATOM 652 C CA . ARG A 1 83 ? 11.248 12.825 -9.313 1.00 92.88 83 ARG A CA 1
ATOM 653 C C . ARG A 1 83 ? 12.388 13.822 -9.085 1.00 92.88 83 ARG A C 1
ATOM 655 O O . ARG A 1 83 ? 12.707 14.596 -9.980 1.00 92.88 83 ARG A O 1
ATOM 662 N N . VAL A 1 84 ? 13.049 13.715 -7.935 1.00 94.62 84 VAL A N 1
ATOM 663 C CA . VAL A 1 84 ? 14.362 14.325 -7.664 1.00 94.62 84 VAL A CA 1
ATOM 664 C C . VAL A 1 84 ? 15.433 13.253 -7.844 1.00 94.62 84 VAL A C 1
ATOM 666 O O . VAL A 1 84 ? 15.338 12.215 -7.206 1.00 94.62 84 VAL A O 1
ATOM 669 N N . LYS A 1 85 ? 16.403 13.418 -8.748 1.00 92.62 85 LYS A N 1
ATOM 670 C CA . LYS A 1 85 ? 17.436 12.394 -9.015 1.00 92.62 85 LYS A CA 1
ATOM 671 C C . LYS A 1 85 ? 18.250 12.094 -7.745 1.00 92.62 85 LYS A C 1
ATOM 673 O O . LYS A 1 85 ? 18.538 13.007 -6.989 1.00 92.62 85 LYS A O 1
ATOM 678 N N . GLY A 1 86 ? 18.613 10.829 -7.526 1.00 93.62 86 GLY A N 1
ATOM 679 C CA . GLY A 1 86 ? 19.391 10.393 -6.353 1.00 93.62 86 GLY A CA 1
ATOM 680 C C . GLY A 1 86 ? 18.559 10.130 -5.095 1.00 93.62 86 GLY A C 1
ATOM 681 O O . GLY A 1 86 ? 18.916 9.261 -4.314 1.00 93.62 86 GLY A O 1
ATOM 682 N N . GLU A 1 87 ? 17.404 10.777 -4.956 1.00 95.12 87 GLU A N 1
ATOM 683 C CA . GLU A 1 87 ? 16.560 10.616 -3.769 1.00 95.12 87 GLU A CA 1
ATOM 684 C C . GLU A 1 87 ? 15.723 9.323 -3.787 1.00 95.12 87 GLU A C 1
ATOM 686 O O . GLU A 1 87 ? 15.557 8.686 -4.837 1.00 95.12 87 GLU A O 1
ATOM 691 N N . PRO A 1 88 ? 15.112 8.940 -2.663 1.00 96.44 88 PRO A N 1
ATOM 692 C CA . PRO A 1 88 ? 14.002 7.994 -2.638 1.00 96.44 88 PRO A CA 1
ATOM 693 C C . PRO A 1 88 ? 12.782 8.485 -3.434 1.00 96.44 88 PRO A C 1
ATOM 695 O O . PRO A 1 88 ? 12.565 9.684 -3.628 1.00 96.44 88 PRO A O 1
ATOM 698 N N . ARG A 1 89 ? 11.950 7.553 -3.911 1.00 95.69 89 ARG A N 1
ATOM 699 C CA . ARG A 1 89 ? 10.655 7.893 -4.523 1.00 95.69 89 ARG A CA 1
ATOM 700 C C . ARG A 1 89 ? 9.657 8.178 -3.407 1.00 95.69 89 ARG A C 1
ATOM 702 O O . ARG A 1 89 ? 9.518 7.379 -2.492 1.00 95.69 89 ARG A O 1
ATOM 709 N N . THR A 1 90 ? 8.924 9.277 -3.503 1.00 97.81 90 THR A N 1
ATOM 710 C CA . THR A 1 90 ? 7.906 9.644 -2.512 1.00 97.81 90 THR A CA 1
ATOM 711 C C . THR A 1 90 ? 6.590 9.974 -3.190 1.00 97.81 90 THR A C 1
ATOM 713 O O . THR A 1 90 ? 6.536 10.170 -4.408 1.00 97.81 90 THR A O 1
ATOM 716 N N . GLY A 1 91 ? 5.522 10.035 -2.406 1.00 97.56 91 GLY A N 1
ATOM 717 C CA . GLY A 1 91 ? 4.210 10.421 -2.897 1.00 97.56 91 GLY A CA 1
ATOM 718 C C . GLY A 1 91 ? 3.126 10.220 -1.855 1.00 97.56 91 GLY A C 1
ATOM 719 O O . GLY A 1 91 ? 3.395 10.174 -0.655 1.00 97.56 91 GLY A O 1
ATOM 720 N N . SER A 1 92 ? 1.896 10.091 -2.338 1.00 97.56 92 SER A N 1
ATOM 721 C CA . SER A 1 92 ? 0.720 9.822 -1.519 1.00 97.56 92 SER A CA 1
ATOM 722 C C . SER A 1 92 ? 0.054 8.514 -1.929 1.00 97.56 92 SER A C 1
ATOM 724 O O . SER A 1 92 ? -0.055 8.211 -3.115 1.00 97.56 92 SER A O 1
ATOM 726 N N . LEU A 1 93 ? -0.382 7.751 -0.936 1.00 98.00 93 LEU A N 1
ATOM 727 C CA . LEU A 1 93 ? -1.202 6.553 -1.049 1.00 98.00 93 LEU A CA 1
ATOM 728 C C . LEU A 1 93 ? -2.537 6.864 -0.370 1.00 98.00 93 LEU A C 1
ATOM 730 O O . LEU A 1 93 ? -2.556 7.438 0.716 1.00 98.00 93 LEU A O 1
ATOM 734 N N . THR A 1 94 ? -3.656 6.517 -0.994 1.00 97.69 94 THR A N 1
ATOM 735 C CA . THR A 1 94 ? -4.972 6.621 -0.357 1.00 97.69 94 THR A CA 1
ATOM 736 C C . THR A 1 94 ? -5.553 5.234 -0.204 1.00 97.69 94 THR A C 1
ATOM 738 O O . THR A 1 94 ? -5.607 4.472 -1.171 1.00 97.69 94 THR A O 1
ATOM 741 N N . VAL A 1 95 ? -6.025 4.935 1.000 1.00 97.25 95 VAL A N 1
ATOM 742 C CA . VAL A 1 95 ? -6.718 3.684 1.295 1.00 97.25 95 VAL A CA 1
ATOM 743 C C . VAL A 1 95 ? -8.133 3.934 1.788 1.00 97.25 95 VAL A C 1
ATOM 745 O O . VAL A 1 95 ? -8.430 4.993 2.341 1.00 97.25 95 VAL A O 1
ATOM 748 N N . SER A 1 96 ? -9.007 2.962 1.562 1.00 96.44 96 SER A N 1
ATOM 749 C CA . SER A 1 96 ? -10.364 2.914 2.088 1.00 96.44 96 SER A CA 1
ATOM 750 C C . SER A 1 96 ? -10.425 1.906 3.229 1.00 96.44 96 SER A C 1
ATOM 752 O O . SER A 1 96 ? -10.034 0.754 3.048 1.00 96.44 96 SER A O 1
ATOM 754 N N . ARG A 1 97 ? -10.925 2.331 4.388 1.00 93.69 97 ARG A N 1
ATOM 755 C CA . ARG A 1 97 ? -11.214 1.476 5.545 1.00 93.69 97 ARG A CA 1
ATOM 756 C C . ARG A 1 97 ? -12.555 1.899 6.120 1.00 93.69 97 ARG A C 1
ATOM 758 O O . ARG A 1 97 ? -12.728 3.075 6.423 1.00 93.69 97 ARG A O 1
ATOM 765 N N . ASP A 1 98 ? -13.505 0.977 6.240 1.00 91.06 98 ASP A N 1
ATOM 766 C CA . ASP A 1 98 ? -14.844 1.263 6.780 1.00 91.06 98 ASP A CA 1
ATOM 767 C C . ASP A 1 98 ? -15.506 2.496 6.115 1.00 91.06 98 ASP A C 1
ATOM 769 O O . ASP A 1 98 ? -16.054 3.378 6.773 1.00 91.06 98 ASP A O 1
ATOM 773 N N . SER A 1 99 ? -15.399 2.590 4.782 1.00 89.88 99 SER A N 1
ATOM 774 C CA . SER A 1 99 ? -15.844 3.729 3.948 1.00 89.88 99 SER A CA 1
ATOM 775 C C . SER A 1 99 ? -15.136 5.072 4.197 1.00 89.88 99 SER A C 1
ATOM 777 O O . SER A 1 99 ? -15.460 6.072 3.550 1.00 89.88 99 SER A O 1
ATOM 779 N N . LYS A 1 100 ? -14.139 5.126 5.086 1.00 93.25 100 LYS A N 1
ATOM 780 C CA . LYS A 1 100 ? -13.291 6.301 5.307 1.00 93.25 100 LYS A CA 1
ATOM 781 C C . LYS A 1 100 ? -12.061 6.244 4.414 1.00 93.25 100 LYS A C 1
ATOM 783 O O . LYS A 1 100 ? -11.400 5.215 4.300 1.00 93.25 100 LYS A O 1
ATOM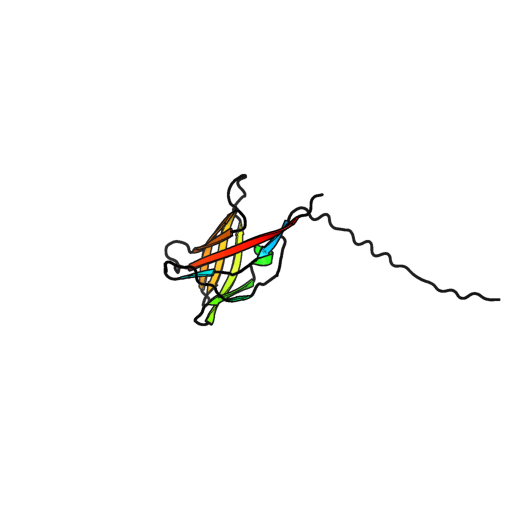 788 N N . LYS A 1 101 ? -11.721 7.388 3.819 1.00 94.94 101 LYS A N 1
ATOM 789 C CA . LYS A 1 101 ? -10.496 7.553 3.031 1.00 94.94 101 LYS A CA 1
ATOM 790 C C . LYS A 1 101 ? -9.371 8.059 3.925 1.00 94.94 101 LYS A C 1
ATOM 792 O O . LYS A 1 101 ? -9.472 9.152 4.478 1.00 94.94 101 LYS A O 1
ATOM 797 N N . ILE A 1 102 ? -8.294 7.292 4.019 1.00 94.69 102 ILE A N 1
ATOM 798 C CA . ILE A 1 102 ? -7.099 7.628 4.797 1.00 94.69 102 ILE A CA 1
ATOM 799 C C . ILE A 1 102 ? -5.985 7.960 3.811 1.00 94.69 102 ILE A C 1
ATOM 801 O O . ILE A 1 102 ? -5.702 7.179 2.900 1.00 94.69 102 ILE A O 1
ATOM 805 N N . LYS A 1 103 ? -5.367 9.134 3.972 1.00 95.62 103 LYS A N 1
ATOM 806 C CA . LYS A 1 103 ? -4.260 9.575 3.121 1.00 95.62 103 LYS A CA 1
ATOM 807 C C . LYS A 1 103 ? -2.945 9.320 3.835 1.00 95.62 103 LYS A C 1
ATOM 809 O O . LYS A 1 103 ? -2.738 9.723 4.975 1.00 95.62 103 LYS A O 1
ATOM 814 N N . MET A 1 104 ? -2.034 8.683 3.128 1.00 96.50 104 MET A N 1
ATOM 815 C CA . MET A 1 104 ? -0.749 8.262 3.649 1.00 96.50 104 MET A CA 1
ATOM 816 C C . MET A 1 104 ? 0.348 8.851 2.779 1.00 96.50 104 MET A C 1
ATOM 818 O O . MET A 1 104 ? 0.231 8.870 1.555 1.00 96.50 104 MET A O 1
ATOM 822 N N . ASN A 1 105 ? 1.422 9.325 3.395 1.00 96.94 105 ASN A N 1
ATOM 823 C CA . ASN A 1 105 ? 2.633 9.652 2.658 1.00 96.94 105 ASN A CA 1
ATOM 824 C C . ASN A 1 105 ? 3.445 8.372 2.524 1.00 96.94 105 ASN A C 1
ATOM 826 O O . ASN A 1 105 ? 3.639 7.672 3.520 1.00 96.94 105 ASN A O 1
ATOM 830 N N . TYR A 1 106 ? 3.915 8.074 1.316 1.00 97.69 106 TYR A N 1
ATOM 831 C CA . TYR A 1 106 ? 4.788 6.931 1.100 1.00 97.69 106 TYR A CA 1
ATOM 832 C C . TYR A 1 106 ? 6.216 7.353 0.777 1.00 97.69 106 TYR A C 1
ATOM 834 O O . TYR A 1 106 ? 6.480 8.426 0.222 1.00 97.69 106 TYR A O 1
ATOM 842 N N . TRP A 1 107 ? 7.122 6.440 1.089 1.00 97.38 107 TRP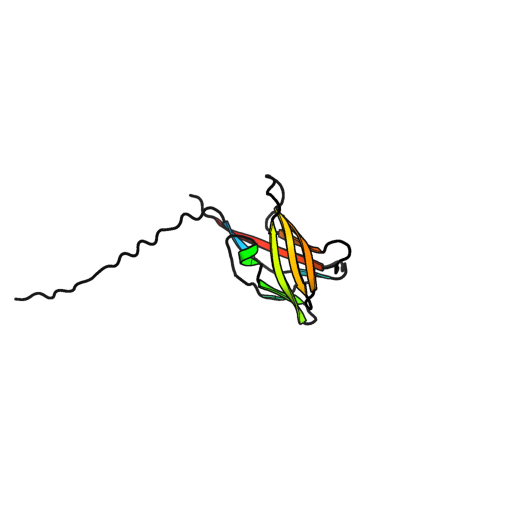 A N 1
ATOM 843 C CA . TRP A 1 107 ? 8.533 6.490 0.782 1.00 97.38 107 TRP A CA 1
ATOM 844 C C . TRP A 1 107 ? 8.958 5.131 0.233 1.00 97.38 107 TRP A C 1
ATOM 846 O O . TRP A 1 107 ? 8.620 4.094 0.797 1.00 97.38 107 TRP A O 1
ATOM 856 N N . TYR A 1 108 ? 9.668 5.140 -0.889 1.00 96.88 108 TYR A N 1
ATOM 857 C CA . TYR A 1 108 ? 10.189 3.946 -1.531 1.00 96.88 108 TYR A CA 1
ATOM 858 C C . TYR A 1 108 ? 11.675 4.097 -1.831 1.00 96.88 108 TYR A C 1
ATOM 860 O O . TYR A 1 108 ? 12.083 5.007 -2.564 1.00 96.88 108 TYR A O 1
ATOM 868 N N . ASN A 1 109 ? 12.468 3.169 -1.309 1.00 96.00 109 ASN A N 1
ATOM 869 C CA . ASN A 1 109 ? 13.902 3.109 -1.544 1.00 96.00 109 ASN A CA 1
ATOM 870 C C . ASN A 1 109 ? 14.392 1.666 -1.509 1.00 96.00 109 ASN A C 1
ATOM 872 O O . ASN A 1 109 ? 13.991 0.907 -0.631 1.00 96.00 109 ASN A O 1
ATOM 876 N N . ASN A 1 110 ? 15.287 1.309 -2.431 1.00 93.38 110 ASN A N 1
ATOM 877 C CA . ASN A 1 110 ? 15.946 -0.002 -2.470 1.00 93.38 110 ASN A CA 1
ATOM 878 C C . ASN A 1 110 ? 14.991 -1.197 -2.306 1.00 93.38 110 ASN A C 1
ATOM 880 O O . ASN A 1 110 ? 15.319 -2.192 -1.674 1.00 93.38 110 ASN A O 1
ATOM 884 N N . GLY A 1 111 ? 13.795 -1.084 -2.880 1.00 95.38 111 GLY A N 1
ATOM 885 C CA . GLY A 1 111 ? 12.781 -2.126 -2.842 1.00 95.38 111 GLY A CA 1
ATOM 886 C C . GLY A 1 111 ? 11.860 -2.114 -1.621 1.00 95.38 111 GLY A C 1
ATOM 887 O O . GLY A 1 111 ? 10.916 -2.889 -1.579 1.00 95.38 111 GLY A O 1
ATOM 888 N N . HIS A 1 112 ? 12.060 -1.217 -0.659 1.00 97.06 112 HIS A N 1
ATOM 889 C CA . HIS A 1 112 ? 11.190 -1.093 0.508 1.00 97.06 112 HIS A CA 1
ATOM 890 C C . HIS A 1 112 ? 10.208 0.052 0.304 1.00 97.06 112 HIS A C 1
ATOM 892 O O . HIS A 1 112 ? 10.620 1.204 0.172 1.00 97.06 112 HIS A O 1
ATOM 898 N N . PHE A 1 113 ? 8.917 -0.263 0.275 1.00 98.00 113 PHE A N 1
ATOM 899 C CA . PHE A 1 113 ? 7.829 0.702 0.219 1.00 98.00 113 PHE A CA 1
ATOM 900 C C . PHE A 1 113 ? 7.203 0.821 1.603 1.00 98.00 113 PHE A C 1
ATOM 902 O O . PHE A 1 113 ? 6.669 -0.152 2.137 1.00 98.00 113 PHE A O 1
ATOM 909 N N . ILE A 1 114 ? 7.219 2.024 2.166 1.00 97.12 114 ILE A N 1
ATOM 910 C CA . ILE A 1 114 ? 6.615 2.299 3.464 1.00 97.12 114 ILE A CA 1
ATOM 911 C C . ILE A 1 114 ? 5.630 3.447 3.324 1.00 97.12 114 ILE A C 1
ATOM 913 O O . ILE A 1 114 ? 5.960 4.469 2.726 1.00 97.12 114 ILE A O 1
ATOM 917 N N . ALA A 1 115 ? 4.428 3.288 3.866 1.00 97.12 115 ALA A N 1
ATOM 918 C CA . ALA A 1 115 ? 3.415 4.334 3.900 1.00 97.12 115 ALA A CA 1
ATOM 919 C C . ALA A 1 115 ? 2.977 4.603 5.333 1.00 97.12 115 ALA A C 1
ATOM 921 O O . ALA A 1 115 ? 2.717 3.667 6.081 1.00 97.12 115 ALA A O 1
ATOM 922 N N . TYR A 1 116 ? 2.847 5.878 5.686 1.00 94.31 116 TYR A N 1
ATOM 923 C CA . TYR A 1 116 ? 2.416 6.323 7.007 1.00 94.31 116 TYR A CA 1
ATOM 924 C C . TYR A 1 116 ? 1.252 7.291 6.864 1.00 94.31 116 TYR A C 1
ATOM 926 O O . TYR A 1 116 ? 1.301 8.207 6.036 1.00 94.31 116 TYR A O 1
ATOM 934 N N . SER A 1 117 ? 0.210 7.110 7.670 1.00 90.19 117 SER A N 1
ATOM 935 C CA . SER A 1 117 ? -0.875 8.082 7.759 1.00 90.19 117 SER A CA 1
ATOM 936 C C . SER A 1 117 ? -0.372 9.458 8.213 1.00 90.19 117 SER A C 1
ATOM 938 O O . SER A 1 117 ? 0.629 9.599 8.923 1.00 90.19 117 SER A O 1
ATOM 940 N N . GLN A 1 118 ? -1.054 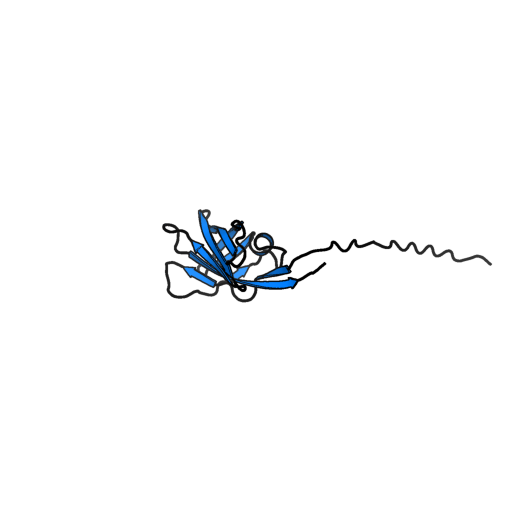10.510 7.766 1.00 81.94 118 GLN A N 1
ATOM 941 C CA . GLN A 1 118 ? -0.722 11.876 8.171 1.00 81.94 118 GLN A CA 1
ATOM 942 C C . GLN A 1 118 ? -1.083 12.122 9.649 1.00 81.94 118 GLN A C 1
ATOM 944 O O . GLN A 1 118 ? -1.986 11.486 10.196 1.00 81.94 118 GLN A O 1
ATOM 949 N N . LYS A 1 119 ? -0.386 13.065 10.310 1.00 66.31 119 LYS A N 1
ATOM 950 C CA . LYS A 1 119 ? -0.694 13.470 11.697 1.00 66.31 119 LYS A CA 1
ATOM 951 C C . LYS A 1 119 ? -2.189 13.817 11.815 1.00 66.31 119 LYS A C 1
ATOM 953 O O . LYS A 1 119 ? -2.708 14.542 10.971 1.00 66.31 119 LYS A O 1
ATOM 958 N N . ASN A 1 120 ? -2.843 13.315 12.866 1.00 65.00 120 ASN A N 1
ATOM 959 C CA . ASN A 1 120 ? -4.286 13.434 13.161 1.00 65.00 120 ASN A CA 1
ATOM 960 C C . ASN A 1 120 ? -5.224 12.502 12.370 1.00 65.00 120 ASN A C 1
ATOM 962 O O . ASN A 1 120 ? -6.440 12.648 12.460 1.00 65.00 120 ASN A O 1
ATOM 966 N N . GLN A 1 121 ? -4.688 11.537 11.621 1.00 70.25 121 GLN A N 1
ATOM 967 C CA . GLN A 1 121 ? -5.459 10.415 11.077 1.00 70.25 121 GLN A CA 1
ATOM 968 C C . GLN A 1 121 ? -5.203 9.141 11.896 1.00 70.25 121 GLN A C 1
ATOM 970 O O . GLN A 1 121 ? -4.353 9.138 12.787 1.00 70.25 121 GLN A O 1
ATOM 975 N N . GLU A 1 122 ? -5.944 8.065 11.608 1.00 77.50 122 GLU A N 1
ATOM 976 C CA . GLU A 1 122 ? -5.711 6.745 12.213 1.00 77.50 122 GLU A CA 1
ATOM 977 C C . GLU A 1 122 ? -4.220 6.397 12.159 1.00 77.50 122 GLU A C 1
ATOM 979 O O . GLU A 1 122 ? -3.608 6.531 11.103 1.00 77.50 122 GLU A O 1
ATOM 984 N N . HIS A 1 123 ? -3.619 5.985 13.277 1.00 86.12 123 HIS A N 1
ATOM 985 C CA . HIS A 1 123 ? -2.208 5.598 13.333 1.00 86.12 123 HIS A CA 1
ATOM 986 C C . HIS A 1 123 ? -2.022 4.274 12.592 1.00 86.12 123 HIS A C 1
ATOM 988 O O . HIS A 1 123 ? -2.135 3.202 13.175 1.00 86.12 123 HIS A O 1
ATOM 994 N N . LEU A 1 124 ? -1.785 4.373 11.290 1.00 91.88 124 LEU A N 1
ATOM 995 C CA . LEU A 1 124 ? -1.748 3.264 10.358 1.00 91.88 124 LEU A CA 1
ATOM 996 C C . LEU A 1 124 ? -0.490 3.401 9.512 1.00 91.88 124 LEU A C 1
ATOM 998 O O . LEU A 1 124 ? -0.274 4.438 8.876 1.00 91.88 124 LEU A O 1
ATOM 1002 N N . SER A 1 125 ? 0.305 2.341 9.485 1.00 94.81 125 SER A N 1
ATOM 1003 C CA . SER A 1 125 ? 1.485 2.251 8.633 1.00 94.81 125 SER A CA 1
ATOM 1004 C C . SER A 1 125 ? 1.473 0.949 7.855 1.00 94.81 125 SER A C 1
ATOM 1006 O O . SER A 1 125 ? 1.077 -0.090 8.383 1.00 94.81 125 SER A O 1
ATOM 1008 N N . PHE A 1 126 ? 1.966 0.993 6.624 1.00 96.69 126 PHE A N 1
ATOM 1009 C CA . PHE A 1 126 ? 2.154 -0.178 5.780 1.00 96.69 126 PHE A CA 1
ATOM 1010 C C . PHE A 1 126 ? 3.600 -0.338 5.379 1.00 96.69 126 PHE A C 1
ATOM 1012 O O . PHE A 1 126 ? 4.283 0.648 5.111 1.00 96.69 126 PHE A O 1
ATOM 1019 N N . TYR A 1 127 ? 4.016 -1.591 5.275 1.00 97.31 127 TYR A N 1
ATOM 1020 C CA . TYR A 1 127 ? 5.306 -1.991 4.756 1.00 97.31 127 TYR A CA 1
ATOM 1021 C C . TYR A 1 127 ? 5.113 -3.064 3.683 1.00 97.31 127 TYR A C 1
ATOM 1023 O O . TYR A 1 127 ? 4.460 -4.083 3.927 1.00 97.31 127 TYR A O 1
ATOM 1031 N N . PHE A 1 128 ? 5.707 -2.832 2.516 1.00 97.56 128 PHE A N 1
ATOM 1032 C CA . PHE A 1 128 ? 5.755 -3.771 1.402 1.00 97.56 128 PHE A CA 1
ATOM 1033 C C . PHE A 1 128 ? 7.192 -3.864 0.897 1.00 97.56 128 PHE A C 1
ATOM 1035 O O . PHE A 1 128 ? 7.859 -2.840 0.738 1.00 97.56 128 PHE A O 1
ATOM 1042 N N . ASP A 1 129 ? 7.628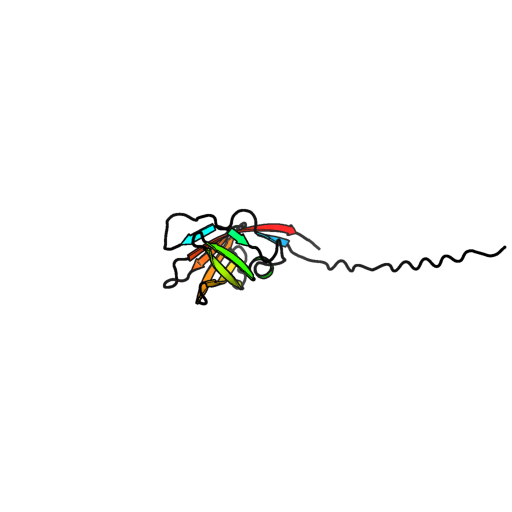 -5.065 0.537 1.00 97.62 129 ASP A N 1
ATOM 1043 C CA . ASP A 1 129 ? 8.776 -5.217 -0.347 1.00 97.62 129 ASP A CA 1
ATOM 1044 C C . ASP A 1 129 ? 8.283 -5.239 -1.799 1.00 97.62 129 ASP A C 1
ATOM 1046 O O . ASP A 1 129 ? 7.398 -6.013 -2.166 1.00 97.62 129 ASP A O 1
ATOM 1050 N N . ILE A 1 130 ? 8.840 -4.366 -2.634 1.00 96.44 130 ILE A N 1
ATOM 1051 C CA . ILE A 1 130 ? 8.549 -4.249 -4.062 1.00 96.44 130 ILE A CA 1
ATOM 1052 C C . ILE A 1 130 ? 9.870 -4.318 -4.816 1.00 96.44 130 ILE A C 1
ATOM 1054 O O . ILE A 1 130 ? 10.758 -3.507 -4.587 1.00 96.44 130 ILE A O 1
ATOM 1058 N N . LYS A 1 131 ? 10.014 -5.261 -5.741 1.00 94.69 131 LYS A N 1
ATOM 1059 C CA . LYS A 1 131 ? 11.265 -5.471 -6.479 1.00 94.69 131 LYS A CA 1
ATOM 1060 C C . LYS A 1 131 ? 11.061 -5.264 -7.967 1.00 94.69 131 LYS A C 1
ATOM 1062 O O . LYS A 1 131 ? 9.999 -5.581 -8.491 1.00 94.69 131 LYS A O 1
ATOM 1067 N N . ALA A 1 132 ? 12.102 -4.781 -8.638 1.00 91.50 132 ALA A N 1
ATOM 1068 C CA . ALA A 1 132 ? 12.217 -4.923 -10.081 1.00 91.50 132 ALA A CA 1
ATOM 1069 C C . ALA A 1 132 ? 12.543 -6.390 -10.393 1.00 91.50 132 ALA A C 1
ATOM 1071 O O . ALA A 1 132 ? 13.553 -6.900 -9.908 1.00 91.50 132 ALA A O 1
ATOM 1072 N N . ILE A 1 133 ? 11.678 -7.066 -11.146 1.00 90.00 133 ILE A N 1
ATOM 1073 C CA . ILE A 1 133 ? 11.824 -8.495 -11.461 1.00 90.00 133 ILE A CA 1
ATOM 1074 C C . ILE A 1 133 ? 12.370 -8.736 -12.869 1.00 90.00 133 ILE A C 1
ATOM 1076 O O . ILE A 1 133 ? 13.075 -9.716 -13.087 1.00 90.00 133 ILE A O 1
ATOM 1080 N N . LEU A 1 134 ? 12.093 -7.831 -13.807 1.00 87.50 134 LEU A N 1
ATOM 1081 C CA . LEU A 1 134 ? 12.562 -7.886 -15.191 1.00 87.50 134 LEU A CA 1
ATOM 1082 C C . LEU A 1 134 ? 12.842 -6.462 -15.660 1.00 87.50 134 LEU A C 1
ATOM 1084 O O . LEU A 1 134 ? 12.002 -5.590 -15.466 1.00 87.50 134 LEU A O 1
ATOM 1088 N N . CYS A 1 135 ? 14.005 -6.215 -16.258 1.00 85.56 135 CYS A N 1
ATOM 1089 C CA . CYS A 1 135 ? 14.373 -4.909 -16.799 1.00 85.56 135 CYS A CA 1
ATOM 1090 C C . CYS A 1 135 ? 14.721 -5.041 -18.276 1.00 85.56 135 CYS A C 1
ATOM 1092 O O . CYS A 1 135 ? 15.518 -5.895 -18.658 1.00 85.56 135 CYS A O 1
ATOM 1094 N N . TYR A 1 136 ? 14.141 -4.165 -19.085 1.00 81.88 136 TYR A N 1
ATOM 1095 C CA . TYR A 1 136 ? 14.321 -4.131 -20.525 1.00 81.88 136 TYR A CA 1
ATOM 1096 C C . TYR A 1 136 ? 15.109 -2.876 -20.903 1.00 81.88 136 TYR A C 1
ATOM 1098 O O . TYR A 1 136 ? 14.766 -1.755 -20.504 1.00 81.88 136 TYR A O 1
ATOM 1106 N N . THR A 1 137 ? 16.180 -3.073 -21.666 1.00 77.69 137 THR A N 1
ATOM 1107 C CA . THR A 1 137 ? 17.001 -2.010 -22.252 1.00 77.69 137 THR A CA 1
ATOM 1108 C C . THR A 1 137 ? 16.842 -2.045 -23.767 1.00 77.69 137 THR A C 1
ATOM 1110 O O . THR A 1 137 ? 16.871 -3.125 -24.355 1.00 77.69 137 THR A O 1
ATOM 1113 N N . ASN A 1 138 ? 16.651 -0.874 -24.375 1.00 60.41 138 ASN A N 1
ATOM 1114 C CA . ASN A 1 138 ? 16.590 -0.720 -25.832 1.00 60.41 138 ASN A CA 1
ATOM 1115 C C . ASN A 1 138 ? 17.948 -0.853 -26.507 1.00 60.41 138 ASN A C 1
ATOM 1117 O O . ASN A 1 138 ? 18.952 -0.488 -25.857 1.00 60.41 138 ASN A O 1
#

Radius of gyration: 21.75 Å; chains: 1; bounding box: 35×52×81 Å

Foldseek 3Di:
DDDDDDPPDPPPPPPPPPQDAWFKKAWDDFKWKDFPVDPDTDTWDKAWPDRIDRDPCNTAAQIWTADPVRWIKGWHDWDWDDDDPPAWTKTWTWIATPNDIFIWIWTHDPQWIKTATDPPDGGMIIITGMDGPDGGDD

Secondary structure (DSSP, 8-state):
---------------------EEEEEEEEEEEEEETT-SSPEE-EEE-S-S-BSSHHHHHTT-EEE-TTS-EEEEEEEEEPPPPTTSPEEEEEEEEETTEEEEEEEEEETTEEEEEEPTTS--EEEEEEEEEEEEE--

Organism: NCBI:txid2590022

Sequence (138 aa):
MFKILLALTLWVSLYATQKYTGCELAQYGDVKVQLDKKADFVKVKYDAIAKSGSNFKDILVGSKITLDDKKVIEIIDIRANKRVKGEPRTGSLTVSRDSKKIKMNYWYNNGHFIAYSQKNQEHLSFYFDIKAILCYTN